Protein AF-A0A2W6MTQ8-F1 (afdb_monomer_lite)

Organism: NCBI:txid1458358

Sequence (149 aa):
MAYKKDADLEFLRELKNEEMNDLVSIITHDKDGSVRWIELLSVNKLYKAHYPNHQKYLDVILEEIQKIGGNSFVNTFRGIGVLYKEILCDVADKYKVNYNKKSDTELIKIKLFMKILETSLDKINQGDIKIISQSKGININSILGGFEK

pLDDT: mean 81.25, std 16.14, range [38.72, 96.81]

Secondary structure (DSSP, 8-state):
------TTTGGGGGS-HHHHHHHHHHHHB-TTSPBPTT-SSTT-HHHHHHTT-GGGGHHHHHHHHHHHHHHTT-S--TT-PPPHHHHHHHHHHHTT----TTS-HHHHHHHHHHHHHHHHHHHHHHHHHHHHHHHS---THHHHTTS--

InterPro domains:
  IPR025217 Domain of unknown function DUF3944 [PF13099] (3-37)

Radius of gyration: 20.98 Å; chains: 1; bounding box: 43×50×53 Å

Foldseek 3Di:
DWFDDAPVPCVVLVDALVRCPVVVQVLQADPVRHGDPPFCQVVDPQNVVQPSRCNSVVRSSNVRQQVVLCPPADPDDVPGGHHPLSSLVRLCVVLVFPDDSPDDSVVSVVSSVVSVVVVVVVVVVVVVVVVVVVVDVDDCVVVVVVPPD

Structure (mmCIF, N/CA/C/O backbone):
data_AF-A0A2W6MTQ8-F1
#
_entry.id   AF-A0A2W6MTQ8-F1
#
loop_
_atom_site.group_PDB
_atom_site.id
_atom_site.type_symbol
_atom_site.label_atom_id
_atom_site.label_alt_id
_atom_site.label_comp_id
_atom_site.label_asym_id
_atom_site.label_entity_id
_atom_site.label_seq_id
_atom_site.pdbx_PDB_ins_code
_atom_site.Cartn_x
_atom_site.Cartn_y
_atom_site.Cartn_z
_atom_site.occupancy
_atom_site.B_iso_or_equiv
_atom_site.auth_seq_id
_atom_site.auth_comp_id
_atom_site.auth_asym_id
_atom_site.auth_atom_id
_atom_site.pdbx_PDB_model_num
ATOM 1 N N . MET A 1 1 ? 8.290 -14.376 -8.575 1.00 61.25 1 MET A N 1
ATOM 2 C CA . MET A 1 1 ? 7.063 -15.137 -8.897 1.00 61.25 1 MET A CA 1
ATOM 3 C C . MET A 1 1 ? 6.129 -14.123 -9.505 1.00 61.25 1 MET A C 1
ATOM 5 O O . MET A 1 1 ? 5.923 -13.125 -8.851 1.00 61.25 1 MET A O 1
ATOM 9 N N . ALA A 1 2 ? 5.610 -14.313 -10.713 1.00 80.38 2 ALA A N 1
ATOM 10 C CA . ALA A 1 2 ? 4.851 -13.245 -11.368 1.00 80.38 2 ALA A CA 1
ATOM 11 C C . ALA A 1 2 ? 3.662 -12.751 -10.517 1.00 80.38 2 ALA A C 1
ATOM 13 O O . ALA A 1 2 ? 3.060 -13.531 -9.776 1.00 80.38 2 ALA A O 1
ATOM 14 N N . TYR A 1 3 ? 3.350 -11.460 -10.647 1.00 86.44 3 TYR A N 1
ATOM 15 C CA . TYR A 1 3 ? 2.164 -10.815 -10.084 1.00 86.44 3 TYR A CA 1
ATOM 16 C C . TYR A 1 3 ? 0.908 -11.696 -10.214 1.00 86.44 3 TYR A C 1
ATOM 18 O O . TYR A 1 3 ? 0.590 -12.200 -11.297 1.00 86.44 3 TYR A O 1
ATOM 26 N N . LYS A 1 4 ? 0.180 -11.879 -9.105 1.00 89.25 4 LYS A N 1
ATOM 27 C CA . LYS A 1 4 ? -1.113 -12.568 -9.103 1.00 89.25 4 LYS A CA 1
ATOM 28 C C . LYS A 1 4 ? -2.187 -11.555 -9.467 1.00 89.25 4 LYS A C 1
ATOM 30 O O . LYS A 1 4 ? -2.476 -10.675 -8.662 1.00 89.25 4 LYS A O 1
ATOM 35 N N . LYS A 1 5 ? -2.794 -11.717 -10.646 1.00 91.00 5 LYS A N 1
ATOM 36 C CA . LYS A 1 5 ? -3.829 -10.807 -11.151 1.00 91.00 5 LYS A CA 1
ATOM 37 C C . LYS A 1 5 ? -4.892 -10.518 -10.088 1.00 91.00 5 LYS A C 1
ATOM 39 O O . LYS A 1 5 ? -5.535 -11.439 -9.583 1.00 91.00 5 LYS A O 1
ATOM 44 N N . ASP A 1 6 ? -5.069 -9.238 -9.805 1.00 93.50 6 ASP A N 1
ATOM 45 C CA . ASP A 1 6 ? -5.933 -8.718 -8.760 1.00 93.50 6 ASP A CA 1
ATOM 46 C C . ASP A 1 6 ? -6.641 -7.464 -9.270 1.00 93.50 6 ASP A C 1
ATOM 48 O O . ASP A 1 6 ? -6.029 -6.410 -9.423 1.00 93.50 6 ASP A O 1
ATOM 52 N N . ALA A 1 7 ? -7.942 -7.589 -9.540 1.00 93.50 7 ALA A N 1
ATOM 53 C CA . ALA A 1 7 ? -8.744 -6.505 -10.097 1.00 93.50 7 ALA A CA 1
ATOM 54 C C . ALA A 1 7 ? -8.723 -5.240 -9.224 1.00 93.50 7 ALA A C 1
ATOM 56 O O . ALA A 1 7 ? -8.795 -4.138 -9.763 1.00 93.50 7 ALA A O 1
ATOM 57 N N . ASP A 1 8 ? -8.567 -5.383 -7.905 1.00 93.75 8 ASP A N 1
ATOM 58 C CA . ASP A 1 8 ? -8.553 -4.245 -6.989 1.00 93.75 8 ASP A CA 1
ATOM 59 C C . ASP A 1 8 ? -7.216 -3.478 -7.005 1.00 93.75 8 ASP A C 1
ATOM 61 O O . ASP A 1 8 ? -7.135 -2.378 -6.455 1.00 93.75 8 ASP A O 1
ATOM 65 N N . LEU A 1 9 ? -6.176 -4.033 -7.640 1.00 92.88 9 LEU A N 1
ATOM 66 C CA . LEU A 1 9 ? -4.848 -3.428 -7.782 1.00 92.88 9 LEU A CA 1
ATOM 67 C C . LEU A 1 9 ? -4.574 -2.915 -9.211 1.00 92.88 9 LEU A C 1
ATOM 69 O O . LEU A 1 9 ? -3.633 -2.152 -9.427 1.00 92.88 9 LEU A O 1
ATOM 73 N N . GLU A 1 10 ? -5.411 -3.283 -10.188 1.00 93.94 10 GLU A N 1
ATOM 74 C CA . GLU A 1 10 ? -5.238 -2.906 -11.601 1.00 93.94 10 GLU A CA 1
ATOM 75 C C . GLU A 1 10 ? -5.335 -1.394 -11.854 1.00 93.94 10 GLU A C 1
ATOM 77 O O . GLU A 1 10 ? -4.776 -0.919 -12.840 1.00 93.94 10 GLU A O 1
ATOM 82 N N . PHE A 1 11 ? -5.954 -0.620 -10.956 1.00 92.12 11 PHE A N 1
ATOM 83 C CA . PHE A 1 11 ? -6.002 0.845 -11.073 1.00 92.12 11 PHE A CA 1
ATOM 84 C C . PHE A 1 11 ? -4.600 1.481 -11.134 1.00 92.12 11 PHE A C 1
ATOM 86 O O . PHE A 1 11 ? -4.428 2.550 -11.712 1.00 92.12 11 PHE A O 1
ATOM 93 N N . LEU A 1 12 ? -3.567 0.811 -10.601 1.00 93.50 12 LEU A N 1
ATOM 94 C CA . LEU A 1 12 ? -2.179 1.274 -10.699 1.00 93.50 12 LEU A CA 1
ATOM 95 C C . LEU A 1 12 ? -1.665 1.323 -12.149 1.00 93.50 12 LEU A C 1
ATOM 97 O O . LEU A 1 12 ? -0.706 2.036 -12.427 1.00 93.50 12 LEU A O 1
ATOM 101 N N . ARG A 1 13 ? -2.302 0.610 -13.090 1.00 94.00 13 ARG A N 1
ATOM 102 C CA . ARG A 1 13 ? -1.978 0.698 -14.526 1.00 94.00 13 ARG A CA 1
ATOM 103 C C . ARG A 1 13 ? -2.410 2.010 -15.166 1.00 94.00 13 ARG A C 1
ATOM 105 O O . ARG A 1 13 ? -1.895 2.356 -16.223 1.00 94.00 13 ARG A O 1
ATOM 112 N N . GLU A 1 14 ? -3.336 2.728 -14.543 1.00 93.88 14 GLU A N 1
ATOM 113 C CA . GLU A 1 14 ? -3.852 4.000 -15.049 1.00 93.88 14 GLU A CA 1
ATOM 114 C C . GLU A 1 14 ? -2.992 5.192 -14.602 1.00 93.88 14 GLU A C 1
ATOM 116 O O . GLU A 1 14 ? -3.103 6.278 -15.171 1.00 93.88 14 GLU A O 1
ATOM 121 N N . LEU A 1 15 ? -2.110 4.988 -13.615 1.00 93.12 15 LEU A N 1
ATOM 122 C CA . LEU A 1 15 ? -1.242 6.030 -13.074 1.00 93.12 15 LEU A CA 1
ATOM 123 C C . LEU A 1 15 ? -0.099 6.379 -14.032 1.00 93.12 15 LEU A C 1
ATOM 125 O O . LEU A 1 15 ? 0.529 5.519 -14.653 1.00 93.12 15 LEU A O 1
ATOM 129 N N . LYS A 1 16 ? 0.241 7.661 -14.112 1.00 93.88 16 LYS A N 1
ATOM 130 C CA . LYS A 1 16 ? 1.444 8.133 -14.802 1.00 93.88 16 LYS A CA 1
ATOM 131 C C . LYS A 1 16 ? 2.690 7.777 -13.996 1.00 93.88 16 LYS A C 1
ATOM 133 O O . LYS A 1 16 ? 2.628 7.527 -12.794 1.00 93.88 16 LYS A O 1
ATOM 138 N N . ASN A 1 17 ? 3.850 7.789 -14.654 1.00 92.31 17 ASN A N 1
ATOM 139 C CA . ASN A 1 17 ? 5.117 7.501 -13.977 1.00 92.31 17 ASN A CA 1
ATOM 140 C C . ASN A 1 17 ? 5.334 8.444 -12.782 1.00 92.31 17 ASN A C 1
ATOM 142 O O . ASN A 1 17 ? 5.700 7.992 -11.704 1.00 92.31 17 ASN A O 1
ATOM 146 N N . GLU A 1 18 ? 5.024 9.730 -12.940 1.00 92.88 18 GLU A N 1
ATOM 147 C CA . GLU A 1 18 ? 5.218 10.738 -11.899 1.00 92.88 18 GLU A CA 1
ATOM 148 C C . GLU A 1 18 ? 4.355 10.474 -10.657 1.00 92.88 18 GLU A C 1
ATOM 150 O O . GLU A 1 18 ? 4.814 10.677 -9.537 1.00 92.88 18 GLU A O 1
ATOM 155 N N . GLU A 1 19 ? 3.135 9.968 -10.850 1.00 91.50 19 GLU A N 1
ATOM 156 C CA . GLU A 1 19 ? 2.192 9.620 -9.777 1.00 91.50 19 GLU A CA 1
ATOM 157 C C . GLU A 1 19 ? 2.624 8.352 -9.020 1.00 91.50 19 GLU A C 1
ATOM 159 O O . GLU A 1 19 ? 2.247 8.144 -7.868 1.00 91.50 19 GLU A O 1
ATOM 164 N N . MET A 1 20 ? 3.448 7.510 -9.648 1.00 92.81 20 MET A N 1
ATOM 165 C CA . MET A 1 20 ? 3.996 6.290 -9.054 1.00 92.81 20 MET A CA 1
ATOM 166 C C . MET A 1 20 ? 5.328 6.497 -8.327 1.00 92.81 20 MET A C 1
ATOM 168 O O . MET A 1 20 ? 5.723 5.611 -7.566 1.00 92.81 20 MET A O 1
ATOM 172 N N . ASN A 1 21 ? 5.988 7.648 -8.493 1.00 92.25 21 ASN A N 1
ATOM 173 C CA . ASN A 1 21 ? 7.261 7.955 -7.831 1.00 92.25 21 ASN A CA 1
ATOM 174 C C . ASN A 1 21 ? 7.175 7.764 -6.308 1.00 92.25 21 ASN A C 1
ATOM 176 O O . ASN A 1 21 ? 8.007 7.071 -5.720 1.00 92.25 21 ASN A O 1
ATOM 180 N N . ASP A 1 22 ? 6.145 8.335 -5.677 1.00 89.75 22 ASP A N 1
ATOM 181 C CA . ASP A 1 22 ? 5.975 8.283 -4.222 1.00 89.75 22 ASP A CA 1
ATOM 182 C C . ASP A 1 22 ? 5.698 6.857 -3.738 1.00 89.75 22 ASP A C 1
ATOM 184 O O . ASP A 1 22 ? 6.280 6.407 -2.751 1.00 89.75 22 ASP A O 1
ATOM 188 N N . LEU A 1 23 ? 4.866 6.107 -4.467 1.00 89.88 23 LEU A N 1
ATOM 189 C CA . LEU A 1 23 ? 4.585 4.705 -4.160 1.00 89.88 23 LEU A CA 1
ATOM 190 C C . LEU A 1 23 ? 5.859 3.855 -4.238 1.00 89.88 23 LEU A C 1
ATOM 192 O O . LEU A 1 23 ? 6.151 3.087 -3.322 1.00 89.88 23 LEU A O 1
ATOM 196 N N . VAL A 1 24 ? 6.637 4.006 -5.311 1.00 91.25 24 VAL A N 1
ATOM 197 C CA . VAL A 1 24 ? 7.895 3.273 -5.502 1.00 91.25 24 VAL A CA 1
ATOM 198 C C . VAL A 1 24 ? 8.916 3.660 -4.439 1.00 91.25 24 VAL A C 1
ATOM 200 O O . VAL A 1 24 ? 9.595 2.781 -3.909 1.00 91.25 24 VAL A O 1
ATOM 203 N N . SER A 1 25 ? 8.984 4.938 -4.066 1.00 89.31 25 SER A N 1
ATOM 204 C CA . SER A 1 25 ? 9.827 5.419 -2.971 1.00 89.31 25 SER A CA 1
ATOM 205 C C . SER A 1 25 ? 9.450 4.770 -1.635 1.00 89.31 25 SER A C 1
ATOM 207 O O . SER A 1 25 ? 10.317 4.213 -0.970 1.00 89.31 25 SER A O 1
ATOM 209 N N . ILE A 1 26 ? 8.158 4.722 -1.283 1.00 86.31 26 ILE A N 1
ATOM 210 C CA . ILE A 1 26 ? 7.658 4.075 -0.053 1.00 86.31 26 ILE A CA 1
ATOM 211 C C . ILE A 1 26 ? 7.993 2.574 -0.011 1.00 86.31 26 ILE A C 1
ATOM 213 O O . ILE A 1 26 ? 8.291 2.027 1.056 1.00 86.31 26 ILE A O 1
ATOM 217 N N . ILE A 1 27 ? 7.935 1.900 -1.162 1.00 86.31 27 ILE A N 1
ATOM 218 C CA . ILE A 1 27 ? 8.288 0.480 -1.285 1.00 86.31 27 ILE A CA 1
ATOM 219 C C . ILE A 1 27 ? 9.793 0.280 -1.069 1.00 86.31 27 ILE A C 1
ATOM 221 O O . ILE A 1 27 ? 10.187 -0.616 -0.325 1.00 86.31 27 ILE A O 1
ATOM 225 N N . THR A 1 28 ? 10.619 1.117 -1.700 1.00 87.00 28 THR A N 1
ATOM 226 C CA . THR A 1 28 ? 12.075 0.922 -1.793 1.00 87.00 28 THR A CA 1
ATOM 227 C C . THR A 1 28 ? 12.871 1.540 -0.649 1.00 87.00 28 THR A C 1
ATOM 229 O O . THR A 1 28 ? 13.971 1.072 -0.370 1.00 87.00 28 THR A O 1
ATOM 232 N N . HIS A 1 29 ? 12.338 2.549 0.042 1.00 86.94 29 HIS A N 1
ATOM 233 C CA . HIS A 1 29 ? 13.063 3.303 1.062 1.00 86.94 29 HIS A CA 1
ATOM 234 C C . HIS A 1 29 ? 12.321 3.338 2.408 1.00 86.94 29 HIS A C 1
ATOM 236 O O . HIS A 1 29 ? 11.091 3.265 2.497 1.00 86.94 29 HIS A O 1
ATOM 242 N N . ASP A 1 30 ? 13.089 3.438 3.488 1.00 81.38 30 ASP A N 1
ATOM 243 C CA . ASP A 1 30 ? 12.603 3.763 4.822 1.00 81.38 30 ASP A CA 1
ATOM 244 C C . ASP A 1 30 ? 12.511 5.285 5.024 1.00 81.38 30 ASP A C 1
ATOM 246 O O . ASP A 1 30 ? 12.908 6.089 4.181 1.00 81.38 30 ASP A O 1
ATOM 250 N N . LYS A 1 31 ? 11.932 5.705 6.156 1.00 78.94 31 LYS A N 1
ATOM 251 C CA . LYS A 1 31 ? 11.654 7.126 6.451 1.00 78.94 31 LYS A CA 1
ATOM 252 C C . LYS A 1 31 ? 12.903 8.010 6.493 1.00 78.94 31 LYS A C 1
ATOM 254 O O . LYS A 1 31 ? 12.781 9.224 6.382 1.00 78.94 31 LYS A O 1
ATOM 259 N N . ASP A 1 32 ? 14.068 7.413 6.713 1.00 81.50 32 ASP A N 1
ATOM 260 C CA . ASP A 1 32 ? 15.372 8.077 6.734 1.00 81.50 32 ASP A CA 1
ATOM 261 C C . ASP A 1 32 ? 16.047 8.121 5.350 1.00 81.50 32 ASP A C 1
ATOM 263 O O . ASP A 1 32 ? 17.162 8.621 5.226 1.00 81.50 32 ASP A O 1
ATOM 267 N N . GLY A 1 33 ? 15.376 7.618 4.307 1.00 76.06 33 GLY A N 1
ATOM 268 C CA . GLY A 1 33 ? 15.899 7.546 2.946 1.00 76.06 33 GLY A CA 1
ATOM 269 C C . GLY A 1 33 ? 16.856 6.377 2.706 1.00 76.06 33 GLY A C 1
ATOM 270 O O . GLY A 1 33 ? 17.405 6.271 1.611 1.00 76.06 33 GLY A O 1
ATOM 271 N N . SER A 1 34 ? 17.071 5.496 3.688 1.00 79.12 34 SER A N 1
ATOM 272 C CA . SER A 1 34 ? 17.826 4.259 3.477 1.00 79.12 34 SER A CA 1
ATOM 273 C C . SER A 1 34 ? 17.002 3.245 2.681 1.00 79.12 34 SER A C 1
ATOM 275 O O . SER A 1 34 ? 15.775 3.249 2.741 1.00 79.12 34 SER A O 1
ATOM 277 N N . VAL A 1 35 ? 17.660 2.378 1.906 1.00 76.50 35 VAL A N 1
ATOM 278 C CA . VAL A 1 35 ? 16.964 1.317 1.162 1.00 76.50 35 VAL A CA 1
ATOM 279 C C . VAL A 1 35 ? 16.380 0.313 2.155 1.00 76.50 35 VAL A C 1
ATOM 281 O O . VAL A 1 35 ? 17.084 -0.187 3.037 1.00 76.50 35 VAL A O 1
ATOM 284 N N . ARG A 1 36 ? 15.095 -0.006 1.998 1.00 77.50 36 ARG A N 1
ATOM 285 C CA . ARG A 1 36 ? 14.395 -0.989 2.825 1.00 77.50 36 ARG A CA 1
ATOM 286 C C . ARG A 1 36 ? 15.064 -2.353 2.633 1.00 77.50 36 ARG A C 1
ATOM 288 O O . ARG A 1 36 ? 15.166 -2.862 1.530 1.00 77.50 36 ARG A O 1
ATOM 295 N N . TRP A 1 37 ? 15.489 -3.003 3.711 1.00 60.22 37 TRP A N 1
ATOM 296 C CA . TRP A 1 37 ? 16.277 -4.246 3.608 1.00 60.22 37 TRP A CA 1
ATOM 297 C C . TRP A 1 37 ? 15.508 -5.465 3.068 1.00 60.22 37 TRP A C 1
ATOM 299 O O . TRP A 1 37 ? 16.120 -6.451 2.665 1.00 60.22 37 TRP A O 1
ATOM 309 N N . ILE A 1 38 ? 14.174 -5.431 3.117 1.00 66.56 38 ILE A N 1
ATOM 310 C CA . ILE A 1 38 ? 13.305 -6.595 2.863 1.00 66.56 38 ILE A CA 1
ATOM 311 C C . ILE A 1 38 ? 12.683 -6.543 1.455 1.00 66.56 38 ILE A C 1
ATOM 313 O O . ILE A 1 38 ? 12.045 -7.507 1.037 1.00 66.56 38 ILE A O 1
ATOM 317 N N . GLU A 1 39 ? 12.852 -5.443 0.719 1.00 72.56 39 GLU A N 1
ATOM 318 C CA . GLU A 1 39 ? 12.265 -5.298 -0.616 1.00 72.56 39 GLU A CA 1
ATOM 319 C C . GLU A 1 39 ? 13.179 -5.857 -1.717 1.00 72.56 39 GLU A C 1
ATOM 321 O O . GLU A 1 39 ? 14.407 -5.816 -1.626 1.00 72.56 39 GLU A O 1
ATOM 326 N N . LEU A 1 40 ? 12.569 -6.429 -2.756 1.00 80.38 40 LEU A N 1
ATOM 327 C CA . LEU A 1 40 ? 13.263 -7.049 -3.891 1.00 80.38 40 LEU A CA 1
ATOM 328 C C . LEU A 1 40 ? 13.171 -6.222 -5.183 1.00 80.38 40 LEU A C 1
ATOM 330 O O . LEU A 1 40 ? 13.712 -6.631 -6.218 1.00 80.38 40 LEU A O 1
ATOM 334 N N . LEU A 1 41 ? 12.493 -5.075 -5.150 1.00 85.06 41 LEU A N 1
ATOM 335 C CA . LEU A 1 41 ? 12.286 -4.197 -6.294 1.00 85.06 41 LEU A CA 1
ATOM 336 C C . LEU A 1 41 ? 13.592 -3.495 -6.700 1.00 85.06 41 LEU A C 1
ATOM 338 O O . LEU A 1 41 ? 13.936 -3.533 -7.882 1.00 85.06 41 LEU A O 1
ATOM 342 N N . SER A 1 42 ? 14.383 -2.952 -5.766 1.00 84.00 42 SER A N 1
ATOM 343 C CA . SER A 1 42 ? 15.635 -2.238 -6.090 1.00 84.00 42 SER A CA 1
ATOM 344 C C . SER A 1 42 ? 16.713 -3.129 -6.709 1.00 84.00 42 SER A C 1
ATOM 346 O O . SER A 1 42 ? 17.545 -2.669 -7.499 1.00 84.00 42 SER A O 1
ATOM 348 N N . VAL A 1 43 ? 16.698 -4.429 -6.401 1.00 84.38 43 VAL A N 1
ATOM 349 C CA . VAL A 1 43 ? 17.623 -5.418 -6.973 1.00 84.38 43 VAL A CA 1
ATOM 350 C C . VAL A 1 43 ? 17.117 -6.020 -8.287 1.00 84.38 43 VAL A C 1
ATOM 352 O O . VAL A 1 43 ? 17.890 -6.685 -8.985 1.00 84.38 43 VAL A O 1
ATOM 355 N N . ASN A 1 44 ? 15.864 -5.757 -8.669 1.00 90.12 44 ASN A N 1
ATOM 356 C CA . ASN A 1 44 ? 15.249 -6.300 -9.872 1.00 90.12 44 ASN A CA 1
ATOM 357 C C . ASN A 1 44 ? 15.882 -5.728 -11.157 1.00 90.12 44 ASN A C 1
ATOM 359 O O . ASN A 1 44 ? 16.144 -4.532 -11.283 1.00 90.12 44 ASN A O 1
ATOM 363 N N . LYS A 1 45 ? 16.106 -6.594 -12.153 1.00 93.31 45 LYS A N 1
ATOM 364 C CA . LYS A 1 45 ? 16.729 -6.208 -13.429 1.00 93.31 45 LYS A CA 1
ATOM 365 C C . LYS A 1 45 ? 15.876 -5.224 -14.237 1.00 93.31 45 LYS A C 1
ATOM 367 O O . LYS A 1 45 ? 16.436 -4.308 -14.829 1.00 93.31 45 LYS A O 1
ATOM 372 N N . LEU A 1 46 ? 14.552 -5.397 -14.254 1.00 93.81 46 LEU A N 1
ATOM 373 C CA . LEU A 1 46 ? 13.634 -4.523 -14.992 1.00 93.81 46 LEU A CA 1
ATOM 374 C C . LEU A 1 46 ? 13.535 -3.145 -14.339 1.00 93.81 46 LEU A C 1
ATOM 376 O O . LEU A 1 46 ? 13.583 -2.145 -15.049 1.00 93.81 46 LEU A O 1
ATOM 380 N N . TYR A 1 47 ? 13.493 -3.093 -13.004 1.00 93.00 47 TYR A N 1
ATOM 381 C CA . TYR A 1 47 ? 13.576 -1.838 -12.252 1.00 93.00 47 TYR A CA 1
ATOM 382 C C . TYR A 1 47 ? 14.839 -1.058 -12.640 1.00 93.00 47 TYR A C 1
ATOM 384 O O . TYR A 1 47 ? 14.753 0.066 -13.129 1.00 93.00 47 TYR A O 1
ATOM 392 N N . LYS A 1 48 ? 16.015 -1.694 -12.534 1.00 92.62 48 LYS A N 1
ATOM 393 C CA . LYS A 1 48 ? 17.306 -1.066 -12.868 1.00 92.62 48 LYS A CA 1
ATOM 394 C C . LYS A 1 48 ? 17.402 -0.607 -14.324 1.00 92.62 48 LYS A C 1
ATOM 396 O O . LYS A 1 48 ? 18.022 0.412 -14.597 1.00 92.62 48 LYS A O 1
ATOM 401 N N . ALA A 1 49 ? 16.818 -1.360 -15.254 1.00 96.19 49 ALA A N 1
ATOM 402 C CA . ALA A 1 49 ? 16.890 -1.059 -16.682 1.00 96.19 49 ALA A CA 1
ATOM 403 C C . ALA A 1 49 ? 15.935 0.059 -17.126 1.00 96.19 49 ALA A C 1
ATOM 405 O O . ALA A 1 49 ? 16.123 0.634 -18.201 1.00 96.19 49 ALA A O 1
ATOM 406 N N . HIS A 1 50 ? 14.876 0.324 -16.360 1.00 95.38 50 HIS A N 1
ATOM 407 C CA . HIS A 1 50 ? 13.780 1.169 -16.822 1.00 95.38 50 HIS A CA 1
ATOM 408 C C . HIS A 1 50 ? 13.409 2.309 -15.885 1.00 95.38 50 HIS A C 1
ATOM 410 O O . HIS A 1 50 ? 12.663 3.173 -16.327 1.00 95.38 50 HIS A O 1
ATOM 416 N N . TYR A 1 51 ? 13.922 2.373 -14.655 1.00 90.75 51 TYR A N 1
ATOM 417 C CA . TYR A 1 51 ? 13.720 3.527 -13.778 1.00 90.75 51 TYR A CA 1
ATOM 418 C C . TYR A 1 51 ? 14.169 4.837 -14.465 1.00 90.75 51 TYR A C 1
ATOM 420 O O . TYR A 1 51 ? 15.258 4.862 -15.044 1.00 90.75 51 TYR A O 1
ATOM 428 N N . PRO A 1 52 ? 13.373 5.927 -14.426 1.00 92.88 52 PRO A N 1
ATOM 429 C CA . PRO A 1 52 ? 12.104 6.113 -13.701 1.00 92.88 52 PRO A CA 1
ATOM 430 C C . PRO A 1 52 ? 10.829 5.795 -14.517 1.00 92.88 52 PRO A C 1
ATOM 432 O O . PRO A 1 52 ? 9.727 6.149 -14.124 1.00 92.88 52 PRO A O 1
ATOM 435 N N . ASN A 1 53 ? 10.924 5.129 -15.669 1.00 95.38 53 ASN A N 1
ATOM 436 C CA . ASN A 1 53 ? 9.761 4.683 -16.448 1.00 95.38 53 ASN A CA 1
ATOM 437 C C . ASN A 1 53 ? 9.129 3.415 -15.841 1.00 95.38 53 ASN A C 1
ATOM 439 O O . ASN A 1 53 ? 9.263 2.302 -16.361 1.00 95.38 53 ASN A O 1
ATOM 443 N N . HIS A 1 54 ? 8.460 3.609 -14.710 1.00 94.75 54 HIS A N 1
ATOM 444 C CA . HIS A 1 54 ? 7.735 2.620 -13.923 1.00 94.75 54 HIS A CA 1
ATOM 445 C C . HIS A 1 54 ? 6.742 1.759 -14.713 1.00 94.75 54 HIS A C 1
ATOM 447 O O . HIS A 1 54 ? 6.603 0.572 -14.419 1.00 94.75 54 HIS A O 1
ATOM 453 N N . GLN A 1 55 ? 6.114 2.297 -15.763 1.00 93.94 55 GLN A N 1
ATOM 454 C CA . GLN A 1 55 ? 5.182 1.534 -16.604 1.00 93.94 55 GLN A CA 1
ATOM 455 C C . GLN A 1 55 ? 5.828 0.303 -17.261 1.00 93.94 55 GLN A C 1
ATOM 457 O O . GLN A 1 55 ? 5.173 -0.718 -17.461 1.00 93.94 55 GLN A O 1
ATOM 462 N N . LYS A 1 56 ? 7.140 0.339 -17.531 1.00 95.12 56 LYS A N 1
ATOM 463 C CA . LYS A 1 56 ? 7.868 -0.797 -18.127 1.00 95.12 56 LYS A CA 1
ATOM 464 C C . LYS A 1 56 ? 8.111 -1.967 -17.171 1.00 95.12 56 LYS A C 1
ATOM 466 O O . LYS A 1 56 ? 8.545 -3.026 -17.614 1.00 95.12 56 LYS A O 1
ATOM 471 N N . TYR A 1 57 ? 7.885 -1.783 -15.875 1.00 94.31 57 TYR A N 1
ATOM 472 C CA . TYR A 1 57 ? 8.096 -2.814 -14.857 1.00 94.31 57 TYR A CA 1
ATOM 473 C C . TYR A 1 57 ? 6.982 -2.825 -13.811 1.00 94.31 57 TYR A C 1
ATOM 475 O O . TYR A 1 57 ? 7.178 -3.300 -12.694 1.00 94.31 57 TYR A O 1
ATOM 483 N N . LEU A 1 58 ? 5.797 -2.339 -14.180 1.00 94.44 58 LEU A N 1
ATOM 484 C CA . LEU A 1 58 ? 4.660 -2.231 -13.278 1.00 94.44 58 LEU A CA 1
ATOM 485 C C . LEU A 1 58 ? 4.294 -3.576 -12.644 1.00 94.44 58 LEU A C 1
ATOM 487 O O . LEU A 1 58 ? 4.073 -3.635 -11.443 1.00 94.44 58 LEU A O 1
ATOM 491 N N . ASP A 1 59 ? 4.347 -4.674 -13.396 1.00 93.25 59 ASP A N 1
ATOM 492 C CA . ASP A 1 59 ? 4.083 -6.010 -12.845 1.00 93.25 59 ASP A CA 1
ATOM 493 C C . ASP A 1 59 ? 5.056 -6.393 -11.715 1.00 93.25 59 ASP A C 1
ATOM 495 O O . ASP A 1 59 ? 4.679 -7.120 -10.799 1.00 93.25 59 ASP A O 1
ATOM 499 N N . VAL A 1 60 ? 6.287 -5.867 -11.731 1.00 92.75 60 VAL A N 1
ATOM 500 C CA . VAL A 1 60 ? 7.259 -6.048 -10.642 1.00 92.75 60 VAL A CA 1
ATOM 501 C C . VAL A 1 60 ? 6.854 -5.235 -9.411 1.00 92.75 60 VAL A C 1
ATOM 503 O O . VAL A 1 60 ? 6.986 -5.720 -8.291 1.00 92.75 60 VAL A O 1
ATOM 506 N N . ILE A 1 61 ? 6.329 -4.020 -9.602 1.00 92.56 61 ILE A N 1
ATOM 507 C CA . ILE A 1 61 ? 5.793 -3.190 -8.510 1.00 92.56 61 ILE A CA 1
ATOM 508 C C . ILE A 1 61 ? 4.582 -3.885 -7.872 1.00 92.56 61 ILE A C 1
ATOM 510 O O . ILE A 1 61 ? 4.517 -4.005 -6.651 1.00 92.56 61 ILE A O 1
ATOM 514 N N . LEU A 1 62 ? 3.648 -4.386 -8.688 1.00 92.81 62 LEU A N 1
ATOM 515 C CA . LEU A 1 62 ? 2.455 -5.097 -8.218 1.00 92.81 62 LEU A CA 1
ATOM 516 C C . LEU A 1 62 ? 2.823 -6.371 -7.443 1.00 92.81 62 LEU A C 1
ATOM 518 O O . LEU A 1 62 ? 2.280 -6.616 -6.366 1.00 92.81 62 LEU A O 1
ATOM 522 N N . GLU A 1 63 ? 3.781 -7.154 -7.952 1.00 89.81 63 GLU A N 1
ATOM 523 C CA . GLU A 1 63 ? 4.337 -8.318 -7.250 1.00 89.81 63 GLU A CA 1
ATOM 524 C C . GLU A 1 63 ? 4.898 -7.923 -5.874 1.00 89.81 63 GLU A C 1
ATOM 526 O O . GLU A 1 63 ? 4.651 -8.612 -4.881 1.00 89.81 63 GLU A O 1
ATOM 531 N N . GLU A 1 64 ? 5.640 -6.819 -5.797 1.00 88.62 64 GLU A N 1
ATOM 532 C CA . GLU A 1 64 ? 6.265 -6.381 -4.551 1.00 88.62 64 GLU A CA 1
ATOM 533 C C . GLU A 1 64 ? 5.238 -5.908 -3.513 1.00 88.62 64 GLU A C 1
ATOM 535 O O . GLU A 1 64 ? 5.340 -6.276 -2.341 1.00 88.62 64 GLU A O 1
ATOM 540 N N . ILE A 1 65 ? 4.188 -5.193 -3.936 1.00 89.38 65 ILE A N 1
ATOM 541 C CA . ILE A 1 65 ? 3.063 -4.808 -3.065 1.00 89.38 65 ILE A CA 1
ATOM 542 C C . ILE A 1 65 ? 2.419 -6.050 -2.436 1.00 89.38 65 ILE A C 1
ATOM 544 O O . ILE A 1 65 ? 2.228 -6.098 -1.218 1.00 89.38 65 ILE A O 1
ATOM 548 N N . GLN A 1 66 ? 2.144 -7.083 -3.242 1.00 88.25 66 GLN A N 1
ATOM 549 C CA . GLN A 1 66 ? 1.542 -8.330 -2.760 1.00 88.25 66 GLN A CA 1
ATOM 550 C C . GLN A 1 66 ? 2.443 -9.076 -1.762 1.00 88.25 66 GLN A C 1
ATOM 552 O O . GLN A 1 66 ? 1.938 -9.724 -0.845 1.00 88.25 66 GLN A O 1
ATOM 557 N N . LYS A 1 67 ? 3.772 -8.983 -1.894 1.00 84.25 67 LYS A N 1
ATOM 558 C CA . LYS A 1 67 ? 4.723 -9.601 -0.952 1.00 84.25 67 LYS A CA 1
ATOM 559 C C . LYS A 1 67 ? 4.872 -8.817 0.348 1.00 84.25 67 LYS A C 1
ATOM 561 O O . LYS A 1 67 ? 4.827 -9.408 1.425 1.00 84.25 67 LYS A O 1
ATOM 566 N N . ILE A 1 68 ? 5.064 -7.499 0.263 1.00 78.75 68 ILE A N 1
ATOM 567 C CA . ILE A 1 68 ? 5.268 -6.639 1.440 1.00 78.75 68 ILE A CA 1
ATOM 568 C C . ILE A 1 68 ? 4.020 -6.635 2.323 1.00 78.75 68 ILE A C 1
ATOM 570 O O . ILE A 1 68 ? 4.136 -6.707 3.552 1.00 78.75 68 ILE A O 1
ATOM 574 N N . GLY A 1 69 ? 2.837 -6.603 1.701 1.00 72.12 69 GLY A N 1
ATOM 575 C CA . GLY A 1 69 ? 1.562 -6.704 2.402 1.00 72.12 69 GLY A CA 1
ATOM 576 C C . GLY A 1 69 ? 1.446 -7.990 3.222 1.00 72.12 69 GLY A C 1
ATOM 577 O O . GLY A 1 69 ? 1.100 -7.929 4.398 1.00 72.12 69 GLY A O 1
ATOM 578 N N . GLY A 1 70 ? 1.850 -9.129 2.651 1.00 60.75 70 GLY A N 1
ATOM 579 C CA . GLY A 1 70 ? 1.843 -10.420 3.348 1.00 60.75 70 GLY A CA 1
ATOM 580 C C . GLY A 1 70 ? 2.889 -10.531 4.464 1.00 60.75 70 GLY A C 1
ATOM 581 O O . GLY A 1 70 ? 2.640 -11.167 5.484 1.00 60.75 70 GLY A O 1
ATOM 582 N N . ASN A 1 71 ? 4.046 -9.877 4.317 1.00 61.53 71 ASN A N 1
ATOM 583 C CA . ASN A 1 71 ? 5.142 -9.949 5.292 1.00 61.53 71 ASN A CA 1
ATOM 584 C C . ASN A 1 71 ? 4.900 -9.139 6.580 1.00 61.53 71 ASN A C 1
ATOM 586 O O . ASN A 1 71 ? 5.549 -9.407 7.591 1.00 61.53 71 ASN A O 1
ATOM 590 N N . SER A 1 72 ? 4.025 -8.128 6.553 1.00 53.66 72 SER A N 1
ATOM 591 C CA . SER A 1 72 ? 3.984 -7.102 7.608 1.00 53.66 72 SER A CA 1
ATOM 592 C C . SER A 1 72 ? 3.023 -7.387 8.770 1.00 53.66 72 SER A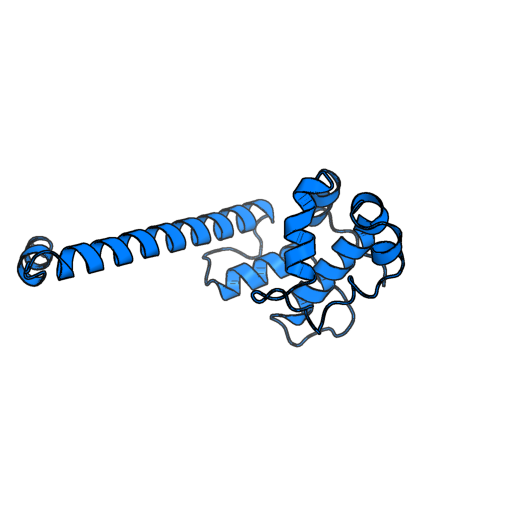 C 1
ATOM 594 O O . SER A 1 72 ? 3.188 -6.770 9.823 1.00 53.66 72 SER A O 1
ATOM 596 N N . PHE A 1 73 ? 2.042 -8.293 8.630 1.00 52.47 73 PHE A N 1
ATOM 597 C CA . PHE A 1 73 ? 1.010 -8.485 9.672 1.00 52.47 73 PHE A CA 1
ATOM 598 C C . PHE A 1 73 ? 0.623 -9.929 9.988 1.00 52.47 73 PHE A C 1
ATOM 600 O O . PHE A 1 73 ? 0.194 -10.18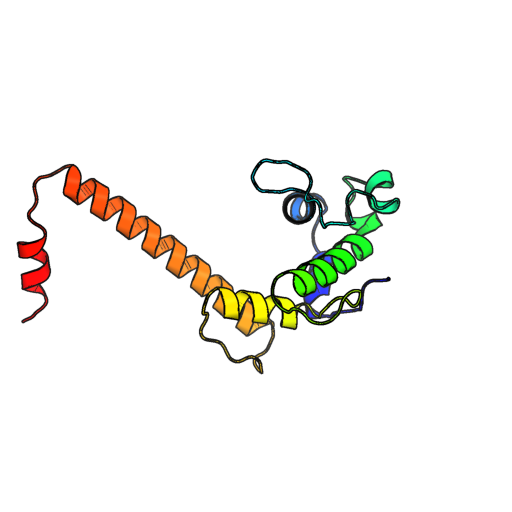7 11.113 1.00 52.47 73 PHE A O 1
ATOM 607 N N . VAL A 1 74 ? 0.822 -10.883 9.077 1.00 43.91 74 VAL A N 1
ATOM 608 C CA . VAL A 1 74 ? 0.440 -12.281 9.311 1.00 43.91 74 VAL A CA 1
ATOM 609 C C . VAL A 1 74 ? 1.651 -13.179 9.103 1.00 43.91 74 VAL A C 1
ATOM 611 O O . VAL A 1 74 ? 2.282 -13.185 8.054 1.00 43.91 74 VAL A O 1
ATOM 614 N N . ASN A 1 75 ? 1.984 -13.977 10.116 1.00 45.09 75 ASN A N 1
ATOM 615 C CA . ASN A 1 75 ? 3.113 -14.908 10.110 1.00 45.09 75 ASN A CA 1
ATOM 616 C C . ASN A 1 75 ? 2.886 -16.126 9.179 1.00 45.09 75 ASN A C 1
ATOM 618 O O . ASN A 1 75 ? 3.269 -17.247 9.514 1.00 45.09 75 ASN A O 1
ATOM 622 N N . THR A 1 76 ? 2.185 -15.990 8.050 1.00 44.78 76 THR A N 1
ATOM 623 C CA . THR A 1 76 ? 1.701 -17.146 7.283 1.00 44.78 76 THR A CA 1
ATOM 624 C C . THR A 1 76 ? 1.649 -16.849 5.789 1.00 44.78 76 THR A C 1
ATOM 626 O O . THR A 1 76 ? 0.663 -16.339 5.288 1.00 44.78 76 THR A O 1
ATOM 629 N N . PHE A 1 77 ? 2.762 -17.189 5.131 1.00 45.69 77 PHE A N 1
ATOM 630 C CA . PHE A 1 77 ? 2.953 -17.685 3.754 1.00 45.69 77 PHE A CA 1
ATOM 631 C C . PHE A 1 77 ? 4.207 -17.057 3.140 1.00 45.69 77 PHE A C 1
ATOM 633 O O . PHE A 1 77 ? 4.163 -16.210 2.253 1.00 45.69 77 PHE A O 1
ATOM 640 N N . ARG A 1 78 ? 5.372 -17.511 3.623 1.00 51.53 78 ARG A N 1
ATOM 641 C CA . ARG A 1 78 ? 6.664 -17.186 3.009 1.00 51.53 78 ARG A CA 1
ATOM 642 C C . ARG A 1 78 ? 6.612 -17.564 1.520 1.00 51.53 78 ARG A C 1
ATOM 644 O O . ARG A 1 78 ? 6.577 -18.745 1.191 1.00 51.53 78 ARG A O 1
ATOM 651 N N . GLY A 1 79 ? 6.598 -16.554 0.647 1.00 57.50 79 GLY A N 1
ATOM 652 C CA . GLY A 1 79 ? 6.749 -16.690 -0.807 1.00 57.50 79 GLY A CA 1
ATOM 653 C C . GLY A 1 79 ? 5.484 -16.543 -1.663 1.00 57.50 79 GLY A C 1
ATOM 654 O O . GLY A 1 79 ? 5.622 -16.513 -2.886 1.00 57.50 79 GLY A O 1
ATOM 655 N N . ILE A 1 80 ? 4.286 -16.422 -1.077 1.00 65.44 80 ILE A N 1
ATOM 656 C CA . ILE A 1 80 ? 3.029 -16.257 -1.830 1.00 65.44 80 ILE A CA 1
ATOM 657 C C . ILE A 1 80 ? 2.468 -14.867 -1.521 1.00 65.44 80 ILE A C 1
ATOM 659 O O . ILE A 1 80 ? 2.103 -14.590 -0.384 1.00 65.44 80 ILE A O 1
ATOM 663 N N . GLY A 1 81 ? 2.446 -13.984 -2.522 1.00 76.44 81 GLY A N 1
ATOM 664 C CA . GLY A 1 81 ? 1.833 -12.663 -2.385 1.00 76.44 81 GLY A CA 1
ATOM 665 C C . GLY A 1 81 ? 0.331 -12.757 -2.084 1.00 76.44 81 GLY A C 1
ATOM 666 O O . GLY A 1 81 ? -0.341 -13.686 -2.542 1.00 76.44 81 GLY A O 1
ATOM 667 N N . VAL A 1 82 ? -0.184 -11.800 -1.314 1.00 87.44 82 VAL A N 1
ATOM 668 C CA . VAL A 1 82 ? -1.594 -11.719 -0.892 1.00 87.44 82 VAL A CA 1
ATOM 669 C C . VAL A 1 82 ? -2.405 -10.785 -1.791 1.00 87.44 82 VAL A C 1
ATOM 671 O O . VAL A 1 82 ? -1.840 -9.958 -2.507 1.00 87.44 82 VAL A O 1
ATOM 674 N N . LEU A 1 83 ? -3.733 -10.917 -1.773 1.00 91.56 83 LEU A N 1
ATOM 675 C CA . LEU A 1 83 ? -4.614 -10.008 -2.518 1.00 91.56 83 LEU A CA 1
ATOM 676 C C . LEU A 1 83 ? -4.633 -8.617 -1.870 1.00 91.56 83 LEU A C 1
ATOM 678 O O . LEU A 1 83 ? -4.552 -8.487 -0.652 1.00 91.56 83 LEU A O 1
ATOM 682 N N . TYR A 1 84 ? -4.826 -7.569 -2.662 1.00 93.00 84 TYR A N 1
ATOM 683 C CA . TYR A 1 84 ? -4.927 -6.188 -2.203 1.00 93.00 84 TYR A CA 1
ATOM 684 C C . TYR A 1 84 ? -6.012 -6.008 -1.141 1.00 93.00 84 TYR A C 1
ATOM 686 O O . TYR A 1 84 ? -5.791 -5.319 -0.148 1.00 93.00 84 TYR A O 1
ATOM 694 N N . LYS A 1 85 ? -7.157 -6.686 -1.288 1.00 93.44 85 LYS A N 1
ATOM 695 C CA . LYS A 1 85 ? -8.208 -6.679 -0.264 1.00 93.44 85 LYS A CA 1
ATOM 696 C C . LYS A 1 85 ? -7.721 -7.223 1.084 1.00 93.44 85 LYS A C 1
ATOM 698 O O . LYS A 1 85 ? -8.123 -6.695 2.117 1.00 93.44 85 LYS A O 1
ATOM 703 N N . GLU A 1 86 ? -6.868 -8.247 1.086 1.00 90.94 86 GLU A N 1
ATOM 704 C CA . GLU A 1 86 ? -6.282 -8.807 2.313 1.00 90.94 86 GLU A CA 1
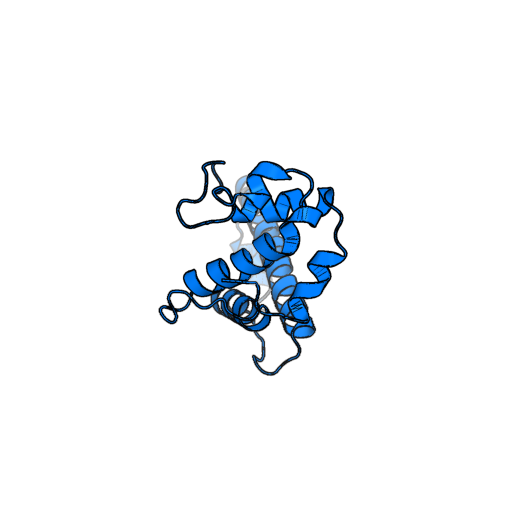ATOM 705 C C . GLU A 1 86 ? -5.341 -7.786 2.959 1.00 90.94 86 GLU A C 1
ATOM 707 O O . GLU A 1 86 ? -5.524 -7.458 4.129 1.00 90.94 86 GLU A O 1
ATOM 712 N N . ILE A 1 87 ? -4.451 -7.170 2.170 1.00 90.06 87 ILE A N 1
ATOM 713 C CA . ILE A 1 87 ? -3.573 -6.078 2.631 1.00 90.06 87 ILE A CA 1
ATOM 714 C C . ILE A 1 87 ? -4.400 -4.947 3.251 1.00 90.06 87 ILE A C 1
ATOM 716 O O . ILE A 1 87 ? -4.087 -4.443 4.328 1.00 90.06 87 ILE A O 1
ATOM 720 N N . LEU A 1 88 ? -5.475 -4.544 2.576 1.00 92.12 88 LEU A N 1
ATOM 721 C CA . LEU A 1 88 ? -6.346 -3.467 3.021 1.00 92.12 88 LEU A CA 1
ATOM 722 C C . LEU A 1 88 ? -7.055 -3.808 4.340 1.00 92.12 88 LEU A C 1
ATOM 724 O O . LEU A 1 88 ? -7.140 -2.952 5.220 1.00 92.12 88 LEU A O 1
ATOM 728 N N . CYS A 1 89 ? -7.533 -5.047 4.492 1.00 92.44 89 CYS A N 1
ATOM 729 C CA . CYS A 1 89 ? -8.116 -5.535 5.742 1.00 92.44 89 CYS A CA 1
ATOM 730 C C . CYS A 1 89 ? -7.082 -5.539 6.875 1.00 92.44 89 CYS A C 1
ATOM 732 O O . CYS A 1 89 ? -7.379 -5.065 7.967 1.00 92.44 89 CYS A O 1
ATOM 734 N N . ASP A 1 90 ? -5.860 -5.999 6.613 1.00 89.12 90 ASP A N 1
ATOM 735 C CA . ASP A 1 90 ? -4.789 -6.037 7.613 1.00 89.12 90 ASP A CA 1
ATOM 736 C C . ASP A 1 90 ? -4.407 -4.628 8.086 1.00 89.12 90 ASP A C 1
ATOM 738 O O . ASP A 1 90 ? -4.255 -4.373 9.285 1.00 89.12 90 ASP A O 1
ATOM 742 N N . VAL A 1 91 ? -4.315 -3.672 7.157 1.00 90.31 91 VAL A N 1
ATOM 743 C CA . VAL A 1 91 ? -4.092 -2.261 7.492 1.00 90.31 91 VAL A CA 1
ATOM 744 C C . VAL A 1 91 ? -5.275 -1.709 8.294 1.00 90.31 91 VAL A C 1
ATOM 746 O O . VAL A 1 91 ? -5.070 -1.055 9.318 1.00 90.31 91 VAL A O 1
ATOM 749 N N . ALA A 1 92 ? -6.513 -1.996 7.889 1.00 92.62 92 ALA A N 1
ATOM 750 C CA . ALA A 1 92 ? -7.706 -1.568 8.614 1.00 92.62 92 ALA A CA 1
ATOM 751 C C . ALA A 1 92 ? -7.763 -2.145 10.044 1.00 92.62 92 ALA A C 1
ATOM 753 O O . ALA A 1 92 ? -8.060 -1.402 10.985 1.00 92.62 92 ALA A O 1
ATOM 754 N N . ASP A 1 93 ? -7.397 -3.417 10.231 1.00 91.62 93 ASP A N 1
ATOM 755 C CA . ASP A 1 93 ? -7.283 -4.075 11.538 1.00 91.62 93 ASP A CA 1
ATOM 756 C C . ASP A 1 93 ? -6.197 -3.399 12.396 1.00 91.62 93 ASP A C 1
ATOM 758 O O . ASP A 1 93 ? -6.449 -3.043 13.552 1.00 91.62 93 ASP A O 1
ATOM 762 N N . LYS A 1 94 ? -5.015 -3.122 11.822 1.00 89.06 94 LYS A N 1
ATOM 763 C CA . LYS A 1 94 ? -3.911 -2.430 12.515 1.00 89.06 94 LYS A CA 1
ATOM 764 C C . LYS A 1 94 ? -4.334 -1.068 13.063 1.00 89.06 94 LYS A C 1
ATOM 766 O O . LYS A 1 94 ? -3.989 -0.715 14.192 1.00 89.06 94 LYS A O 1
ATOM 771 N N . TYR A 1 95 ? -5.069 -0.297 12.264 1.00 89.81 95 TYR A N 1
ATOM 772 C CA . TYR A 1 95 ? -5.544 1.037 12.638 1.00 89.81 95 TYR A CA 1
ATOM 773 C C . TYR A 1 95 ? -6.902 1.024 13.355 1.00 89.81 95 TYR A C 1
ATOM 775 O O . TYR A 1 95 ? -7.457 2.092 13.627 1.00 89.81 95 TYR A O 1
ATOM 783 N N . LYS A 1 96 ? -7.414 -0.164 13.716 1.00 92.00 96 LYS A N 1
ATOM 784 C CA . LYS A 1 96 ? -8.678 -0.363 14.443 1.00 92.00 96 LYS A CA 1
ATOM 785 C C . LYS A 1 96 ? -9.859 0.349 13.773 1.00 92.00 96 LYS A C 1
ATOM 787 O O . LYS A 1 96 ? -10.687 0.973 14.438 1.00 92.00 96 LYS A O 1
ATOM 792 N N . VAL A 1 97 ? -9.911 0.298 12.444 1.00 95.62 97 VAL A N 1
ATOM 793 C CA . VAL A 1 97 ? -11.028 0.823 11.651 1.00 95.62 97 VAL A CA 1
ATOM 794 C C . VAL A 1 97 ? -12.264 -0.041 11.910 1.00 95.62 97 VAL A C 1
ATOM 796 O O . VAL A 1 97 ? -12.171 -1.264 11.970 1.00 95.62 97 VAL A O 1
ATOM 799 N N . ASN A 1 98 ? -13.445 0.569 12.019 1.00 93.88 98 ASN A N 1
ATOM 800 C CA . ASN A 1 98 ? -14.699 -0.180 12.093 1.00 9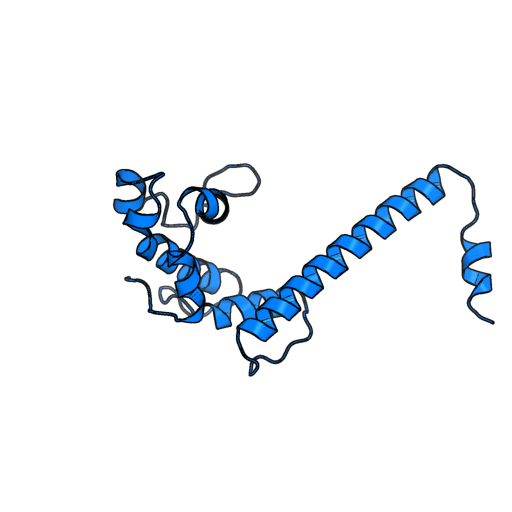3.88 98 ASN A CA 1
ATOM 801 C C . ASN A 1 98 ? -15.204 -0.547 10.684 1.00 93.88 98 ASN A C 1
ATOM 803 O O . ASN A 1 98 ? -15.885 0.239 10.013 1.00 93.88 98 ASN A O 1
ATOM 807 N N . TYR A 1 99 ? -14.890 -1.756 10.223 1.00 96.12 99 TYR A N 1
ATOM 808 C CA . TYR A 1 99 ? -15.300 -2.259 8.912 1.00 96.12 99 TYR A CA 1
ATOM 809 C C . TYR A 1 99 ? -15.758 -3.721 8.963 1.00 96.12 99 TYR A C 1
ATOM 811 O O . TYR A 1 99 ? -15.573 -4.424 9.951 1.00 96.12 99 TYR A O 1
ATOM 819 N N . ASN A 1 100 ? -16.389 -4.169 7.879 1.00 94.62 100 ASN A N 1
ATOM 820 C CA . ASN A 1 100 ? -16.774 -5.561 7.691 1.00 94.62 100 ASN A CA 1
ATOM 821 C C . ASN A 1 100 ? -15.892 -6.158 6.588 1.00 94.62 100 ASN A C 1
ATOM 823 O O . ASN A 1 100 ? -15.910 -5.666 5.463 1.00 94.62 100 ASN A O 1
ATOM 827 N N . LYS A 1 101 ? -15.158 -7.237 6.887 1.00 93.31 101 LYS A N 1
ATOM 828 C CA . LYS A 1 101 ? -14.279 -7.935 5.925 1.00 93.31 101 LYS A CA 1
ATOM 829 C C . LYS A 1 101 ? -15.017 -8.429 4.669 1.00 93.31 101 LYS A C 1
ATOM 831 O O . LYS A 1 101 ? -14.408 -8.596 3.617 1.00 93.31 101 LYS A O 1
ATOM 836 N N . LYS A 1 102 ? -16.336 -8.649 4.763 1.00 94.62 102 LYS A N 1
ATOM 837 C CA . LYS A 1 102 ? -17.193 -9.058 3.638 1.00 94.62 102 LYS A CA 1
ATOM 838 C C . LYS A 1 102 ? -17.620 -7.900 2.734 1.00 94.62 102 LYS A C 1
ATOM 840 O O . LYS A 1 102 ? -18.143 -8.166 1.660 1.00 94.62 102 LYS A O 1
ATOM 845 N N . SER A 1 103 ? -17.426 -6.649 3.152 1.00 95.19 103 SER A N 1
ATOM 846 C CA . SER A 1 103 ? -17.734 -5.479 2.326 1.00 95.19 103 SER A CA 1
ATOM 847 C C . SER A 1 103 ? -16.867 -5.426 1.071 1.00 95.19 103 SER A C 1
ATOM 849 O O . SER A 1 103 ? -15.788 -6.023 1.021 1.00 95.19 103 SER A O 1
ATOM 851 N N . ASP A 1 104 ? -17.333 -4.685 0.071 1.00 95.56 104 ASP A N 1
ATOM 852 C CA . ASP A 1 104 ? -16.566 -4.412 -1.14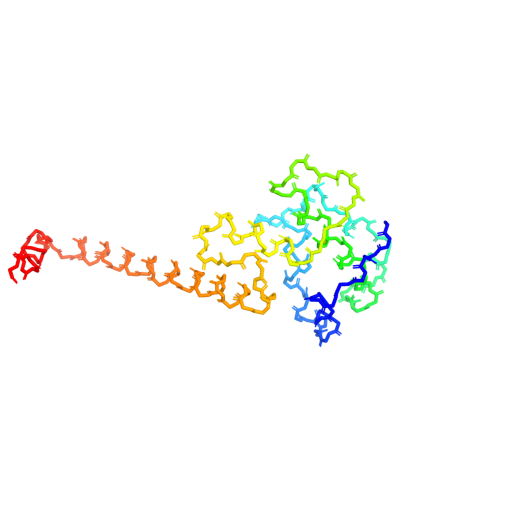0 1.00 95.56 104 ASP A CA 1
ATOM 853 C C . ASP A 1 104 ? -15.276 -3.658 -0.817 1.00 95.56 104 ASP A C 1
ATOM 855 O O . ASP A 1 104 ? -15.223 -2.857 0.123 1.00 95.56 104 ASP A O 1
ATOM 859 N N . THR A 1 105 ? -14.234 -3.904 -1.611 1.00 96.00 105 THR A N 1
ATOM 860 C CA . THR A 1 105 ? -12.902 -3.321 -1.403 1.00 96.00 105 THR A CA 1
ATOM 861 C C . THR A 1 105 ? -12.951 -1.792 -1.378 1.00 96.00 105 THR A C 1
ATOM 863 O O . THR A 1 105 ? -12.298 -1.168 -0.543 1.00 96.00 105 THR A O 1
ATOM 866 N N . GLU A 1 106 ? -13.799 -1.179 -2.208 1.00 95.38 106 GLU A N 1
ATOM 867 C CA . GLU A 1 106 ? -14.019 0.273 -2.227 1.00 95.38 106 GLU A CA 1
ATOM 868 C C . GLU A 1 106 ? -14.555 0.813 -0.896 1.00 95.38 106 GLU A C 1
ATOM 870 O O . GLU A 1 106 ? -14.045 1.797 -0.362 1.00 95.38 106 GLU A O 1
ATOM 875 N N . LEU A 1 107 ? -15.526 0.128 -0.289 1.00 96.81 107 LEU A N 1
ATOM 876 C CA . LEU A 1 107 ? -16.078 0.556 0.994 1.00 96.81 107 LEU A CA 1
ATOM 877 C C . LEU A 1 107 ? -15.042 0.442 2.121 1.00 96.81 107 LEU A C 1
ATOM 879 O O . LEU A 1 107 ? -14.999 1.290 3.014 1.00 96.81 107 LEU A O 1
ATOM 883 N N . ILE A 1 108 ? -14.189 -0.585 2.086 1.00 96.69 108 ILE A N 1
ATOM 884 C CA . ILE A 1 108 ? -13.094 -0.729 3.053 1.00 96.69 108 ILE A CA 1
ATOM 885 C C . ILE A 1 108 ? -12.065 0.400 2.859 1.00 96.69 108 ILE A C 1
ATOM 887 O O . ILE A 1 108 ? -11.647 1.002 3.851 1.00 96.69 108 ILE A O 1
ATOM 891 N N . LYS A 1 109 ? -11.724 0.756 1.607 1.00 94.38 109 LYS A N 1
ATOM 892 C CA . LYS A 1 109 ? -10.826 1.882 1.284 1.00 94.38 109 LYS A CA 1
ATOM 893 C C . LYS A 1 109 ? -11.357 3.195 1.853 1.00 94.38 109 LYS A C 1
ATOM 895 O O . LYS A 1 109 ? -10.634 3.881 2.573 1.00 94.38 109 LYS A O 1
ATOM 900 N N . ILE A 1 110 ? -12.630 3.506 1.598 1.00 96.62 110 ILE A N 1
ATOM 901 C CA . ILE A 1 110 ? -13.284 4.722 2.102 1.00 96.62 110 ILE A CA 1
ATOM 902 C C . ILE A 1 110 ? -13.229 4.769 3.631 1.00 96.62 110 ILE A C 1
ATOM 904 O O . ILE A 1 110 ? -12.863 5.792 4.204 1.00 96.62 110 ILE A O 1
ATOM 908 N N . LYS A 1 111 ? -13.534 3.660 4.315 1.00 96.50 111 LYS A N 1
ATOM 909 C CA . LYS A 1 111 ? -13.488 3.600 5.785 1.00 96.50 111 LYS A CA 1
ATOM 910 C C . LYS A 1 111 ? -12.086 3.823 6.348 1.00 96.50 111 LYS A C 1
ATOM 912 O O . LYS A 1 111 ? -11.936 4.533 7.342 1.00 96.50 111 LYS A O 1
ATOM 917 N N . LEU A 1 112 ? -11.063 3.240 5.725 1.00 95.31 112 LEU A N 1
ATOM 918 C CA . LEU A 1 112 ? -9.674 3.457 6.126 1.00 95.31 112 LEU 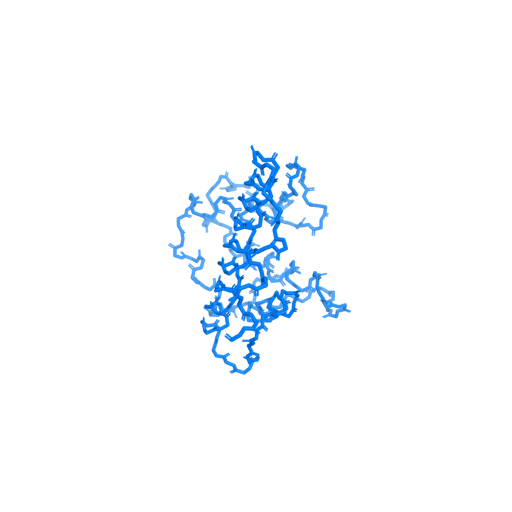A CA 1
ATOM 919 C C . LEU A 1 112 ? -9.251 4.916 5.903 1.00 95.31 112 LEU A C 1
ATOM 921 O O . LEU A 1 112 ? -8.639 5.518 6.784 1.00 95.31 112 LEU A O 1
ATOM 925 N N . PHE A 1 113 ? -9.620 5.501 4.763 1.00 95.19 113 PHE A N 1
ATOM 926 C CA . PHE A 1 113 ? -9.347 6.903 4.458 1.00 95.19 113 PHE A CA 1
ATOM 927 C C . PHE A 1 113 ? -10.012 7.850 5.466 1.00 95.19 113 PHE A C 1
ATOM 929 O O . PHE A 1 113 ? -9.341 8.717 6.024 1.00 95.19 113 PHE A O 1
ATOM 936 N N . MET A 1 114 ? -11.290 7.627 5.791 1.00 95.81 114 MET A N 1
ATOM 937 C CA . MET A 1 114 ? -11.994 8.395 6.825 1.00 95.81 114 MET A CA 1
ATOM 938 C C . MET A 1 114 ? -11.291 8.298 8.181 1.00 95.81 114 MET A C 1
ATOM 940 O O . MET A 1 114 ? -11.091 9.317 8.838 1.00 95.81 114 MET A O 1
ATOM 944 N N . LYS A 1 115 ? -10.801 7.111 8.567 1.00 95.06 115 LYS A N 1
ATOM 945 C CA . LYS A 1 115 ? -10.043 6.952 9.816 1.00 95.06 115 LYS A CA 1
ATOM 946 C C . LYS A 1 115 ? -8.750 7.773 9.837 1.00 95.06 115 LYS A C 1
ATOM 948 O O . LYS A 1 115 ? -8.380 8.317 10.882 1.00 95.06 115 LYS A O 1
ATOM 953 N N . ILE A 1 116 ? -8.047 7.852 8.707 1.00 91.81 116 ILE A N 1
ATOM 954 C CA . ILE A 1 116 ? -6.833 8.668 8.562 1.00 91.81 116 ILE A CA 1
ATOM 955 C C . ILE A 1 116 ? -7.178 10.155 8.703 1.00 91.81 116 ILE A C 1
ATOM 957 O O . ILE A 1 116 ? -6.470 10.869 9.419 1.00 91.81 116 ILE A O 1
ATOM 961 N N . LEU A 1 117 ? -8.273 10.609 8.084 1.00 92.56 117 LEU A N 1
ATOM 962 C CA . LEU A 1 117 ? -8.751 11.991 8.189 1.00 92.56 117 LEU A CA 1
ATOM 963 C C . LEU A 1 117 ? -9.116 12.359 9.630 1.00 92.56 117 LEU A C 1
ATOM 965 O O . LEU A 1 117 ? -8.581 13.334 10.151 1.00 92.56 117 LEU A O 1
ATOM 969 N N . GLU A 1 118 ? -9.940 11.547 10.297 1.00 91.69 118 GLU A N 1
ATOM 970 C CA . GLU A 1 118 ? -10.301 11.720 11.713 1.00 91.69 118 GLU A CA 1
ATOM 971 C C . GLU A 1 118 ? -9.049 11.841 12.592 1.00 91.69 118 GLU A C 1
ATOM 973 O O . GLU A 1 118 ? -8.877 12.809 13.327 1.00 91.69 118 GLU A O 1
ATOM 978 N N . THR A 1 119 ? -8.108 10.903 12.441 1.00 90.31 119 THR A N 1
ATOM 979 C CA . THR A 1 119 ? -6.859 10.888 13.220 1.00 90.31 119 THR A CA 1
ATOM 980 C C . THR A 1 119 ? -5.999 12.130 12.964 1.00 90.31 119 THR A C 1
ATOM 982 O O . THR A 1 119 ? -5.272 12.581 13.851 1.00 90.31 119 THR A O 1
ATOM 985 N N . SER A 1 120 ? -6.032 12.665 11.744 1.00 88.12 120 SER A N 1
ATOM 986 C CA . SER A 1 120 ? -5.279 13.867 11.376 1.00 88.12 120 SER A CA 1
ATOM 987 C C . SER A 1 120 ? -5.899 15.116 12.003 1.00 88.12 120 SER A C 1
ATOM 989 O O . SER A 1 120 ? -5.173 15.926 12.577 1.00 88.12 120 SER A O 1
ATOM 991 N N . LEU A 1 121 ? -7.230 15.231 11.974 1.00 86.75 121 LEU A N 1
ATOM 992 C CA . LEU A 1 121 ? -7.977 16.328 12.597 1.00 86.75 121 LEU A CA 1
ATOM 993 C C . LEU A 1 121 ? -7.835 16.329 14.127 1.00 86.75 121 LEU A C 1
ATOM 995 O O . LEU A 1 121 ? -7.566 17.375 14.717 1.00 86.75 121 LEU A O 1
ATOM 999 N N . ASP A 1 122 ? -7.917 15.163 14.770 1.00 86.56 122 ASP A N 1
ATOM 1000 C CA . ASP A 1 122 ? -7.748 15.041 16.224 1.00 86.56 122 ASP A CA 1
ATOM 1001 C C . ASP A 1 122 ? -6.364 15.516 16.691 1.00 86.56 122 ASP A C 1
ATOM 1003 O O . ASP A 1 122 ? -6.235 16.176 17.726 1.00 86.56 122 ASP A O 1
ATOM 1007 N N . LYS A 1 123 ? -5.311 15.213 15.920 1.00 82.31 123 LYS A N 1
ATOM 1008 C CA . LYS A 1 123 ? -3.940 15.655 16.226 1.00 82.31 123 LYS A CA 1
ATOM 1009 C C . LYS A 1 123 ? -3.776 17.168 16.122 1.00 82.31 123 LYS A C 1
ATOM 1011 O O . LYS A 1 123 ? -3.077 17.740 16.957 1.00 82.31 123 LYS A O 1
ATOM 1016 N N . ILE A 1 124 ? -4.408 17.795 15.129 1.00 77.12 124 ILE A N 1
ATOM 1017 C CA . ILE A 1 124 ? -4.402 19.256 14.962 1.00 77.12 124 ILE A CA 1
ATOM 1018 C C . ILE A 1 124 ? -5.062 19.906 16.181 1.00 77.12 124 ILE A C 1
ATOM 1020 O O . ILE A 1 124 ? -4.427 20.703 16.870 1.00 77.12 124 ILE A O 1
ATOM 1024 N N . ASN A 1 125 ? -6.270 19.459 16.539 1.00 74.50 125 ASN A N 1
ATOM 1025 C CA . ASN A 1 125 ? -7.000 19.993 17.689 1.00 74.50 125 ASN A CA 1
ATOM 1026 C C . ASN A 1 125 ? -6.205 19.864 19.001 1.00 74.50 125 ASN A C 1
ATOM 1028 O O . ASN A 1 125 ? -6.150 20.804 19.791 1.00 74.50 125 ASN A O 1
ATOM 1032 N N . GLN A 1 126 ? -5.544 18.728 19.245 1.00 70.19 126 GLN A N 1
ATOM 1033 C CA . GLN A 1 126 ? -4.721 18.541 20.449 1.00 70.19 126 GLN A CA 1
ATOM 1034 C C . GLN A 1 126 ? -3.471 19.434 20.479 1.00 70.19 126 GLN A C 1
ATOM 1036 O O . GLN A 1 126 ? -3.074 19.883 21.558 1.00 70.19 126 GLN A O 1
ATOM 1041 N N . GLY A 1 127 ? -2.832 19.666 19.328 1.00 65.06 127 GLY A N 1
ATOM 1042 C CA . GLY A 1 127 ? -1.675 20.555 19.208 1.00 65.06 127 GLY A CA 1
ATOM 1043 C C . GLY A 1 127 ? -2.042 22.002 19.526 1.00 65.06 127 GLY A C 1
ATOM 1044 O O . GLY A 1 127 ? -1.392 22.636 20.361 1.00 65.06 127 GLY A O 1
ATOM 1045 N N . ASP A 1 128 ? -3.145 22.474 18.951 1.00 66.19 128 ASP A N 1
ATOM 1046 C CA . ASP A 1 128 ? -3.626 23.842 19.133 1.00 66.19 128 ASP A CA 1
ATOM 1047 C C . ASP A 1 128 ? -4.142 24.081 20.556 1.00 66.19 128 ASP A C 1
ATOM 1049 O O . ASP A 1 128 ? -3.801 25.087 21.176 1.00 66.19 128 ASP A O 1
ATOM 1053 N N . ILE A 1 129 ? -4.870 23.124 21.145 1.00 62.00 129 ILE A N 1
ATOM 1054 C CA . ILE A 1 129 ? -5.314 23.212 22.547 1.00 62.00 129 ILE A CA 1
ATOM 1055 C C . ILE A 1 129 ? -4.116 23.273 23.505 1.00 62.00 129 ILE A C 1
ATOM 1057 O O . ILE A 1 129 ? -4.137 24.057 24.456 1.00 62.00 129 ILE A O 1
ATOM 1061 N N . LYS A 1 130 ? -3.043 22.503 23.264 1.00 62.25 130 LYS A N 1
ATOM 1062 C CA . LYS A 1 130 ? -1.823 22.573 24.089 1.00 62.25 130 LYS A CA 1
ATOM 1063 C C . LYS A 1 130 ? -1.154 23.941 23.991 1.00 62.25 130 LYS A C 1
ATOM 1065 O O . LYS A 1 130 ? -0.832 24.519 25.028 1.00 62.25 130 LYS A O 1
ATOM 1070 N N . ILE A 1 131 ? -1.015 24.489 22.785 1.00 63.84 131 ILE A N 1
ATOM 1071 C CA . ILE A 1 131 ? -0.430 25.821 22.565 1.00 63.84 131 ILE A CA 1
ATOM 1072 C C . ILE A 1 131 ? -1.290 26.909 23.221 1.00 63.84 131 ILE A C 1
ATOM 1074 O O . ILE A 1 131 ? -0.762 27.803 23.884 1.00 63.84 131 ILE A O 1
ATOM 1078 N N . ILE A 1 132 ? -2.617 26.818 23.117 1.00 59.59 132 ILE A N 1
ATOM 1079 C CA . ILE A 1 132 ? -3.549 27.763 23.749 1.00 59.59 132 ILE A CA 1
ATOM 1080 C C . ILE A 1 132 ? -3.480 27.662 25.282 1.00 59.59 132 ILE A C 1
ATOM 1082 O O . ILE A 1 132 ? -3.413 28.691 25.952 1.00 59.59 132 ILE A O 1
ATOM 1086 N N . SER A 1 133 ? -3.412 26.448 25.841 1.00 59.62 133 SER A N 1
ATOM 1087 C CA . SER A 1 133 ? -3.287 26.232 27.293 1.00 59.62 133 SER A CA 1
ATOM 1088 C C . SER A 1 133 ? -1.967 26.742 27.886 1.00 59.62 133 SER A C 1
ATOM 1090 O O . SER A 1 133 ? -1.928 27.151 29.042 1.00 59.62 133 SER A O 1
ATOM 1092 N N . GLN A 1 134 ? -0.885 26.729 27.101 1.00 59.16 134 GLN A N 1
ATOM 1093 C CA . GLN A 1 134 ? 0.440 27.185 27.530 1.00 59.16 134 GLN A CA 1
ATOM 1094 C C . GLN A 1 134 ? 0.653 28.690 27.307 1.00 59.16 134 GLN A C 1
ATOM 1096 O O . GLN A 1 134 ? 1.391 29.318 28.061 1.00 59.16 134 GLN A O 1
ATOM 1101 N N . SER A 1 135 ? 0.016 29.280 26.289 1.00 54.31 135 SER A N 1
ATOM 1102 C CA . SER A 1 135 ? 0.200 30.693 25.909 1.00 54.31 135 SER A CA 1
ATOM 1103 C C . SER A 1 135 ? -0.674 31.678 26.689 1.00 54.31 135 SER A C 1
ATOM 1105 O O . SER A 1 135 ? -0.355 32.866 26.751 1.00 54.31 135 SER A O 1
ATOM 1107 N N . LYS A 1 136 ? -1.750 31.218 27.330 1.00 53.88 136 LYS A N 1
ATOM 1108 C CA . LYS A 1 136 ? -2.530 32.007 28.290 1.00 53.88 136 LYS A CA 1
ATOM 1109 C C . LYS A 1 136 ? -2.818 31.118 29.488 1.00 53.88 136 LYS A C 1
ATOM 1111 O O . LYS A 1 136 ? -3.333 30.028 29.291 1.00 53.88 136 LYS A O 1
ATOM 1116 N N . GLY A 1 137 ? -2.510 31.578 30.705 1.00 54.00 137 GLY A N 1
ATOM 1117 C CA . GLY A 1 137 ? -2.764 30.884 31.980 1.00 54.00 137 GLY A CA 1
ATOM 1118 C C . GLY A 1 137 ? -4.253 30.655 32.280 1.00 54.00 137 GLY A C 1
ATOM 1119 O O . GLY A 1 137 ? -4.779 31.136 33.279 1.00 54.00 137 GLY A O 1
ATOM 1120 N N . ILE A 1 138 ? -4.945 29.957 31.385 1.00 56.94 138 ILE A N 1
ATOM 1121 C CA . ILE A 1 138 ? -6.365 29.647 31.423 1.00 56.94 138 ILE A CA 1
ATOM 1122 C C . ILE A 1 138 ? -6.503 28.294 32.112 1.00 56.94 138 ILE A C 1
ATOM 1124 O O . ILE A 1 138 ? -6.030 27.269 31.624 1.00 56.94 138 ILE A O 1
ATOM 1128 N N . ASN A 1 139 ? -7.158 28.299 33.270 1.00 55.38 139 ASN A N 1
ATOM 1129 C CA . ASN A 1 139 ? -7.462 27.092 34.022 1.00 55.38 139 ASN A CA 1
ATOM 1130 C C . ASN A 1 139 ? -8.578 26.309 33.310 1.00 55.38 139 ASN A C 1
ATOM 1132 O O . ASN A 1 139 ? -9.748 26.667 33.386 1.00 55.38 139 ASN A O 1
ATOM 1136 N N . ILE A 1 140 ? -8.201 25.239 32.612 1.00 57.09 140 ILE A N 1
ATOM 1137 C CA . ILE A 1 140 ? -9.074 24.422 31.750 1.00 57.09 140 ILE A CA 1
ATOM 1138 C C . ILE A 1 140 ? -10.242 23.786 32.539 1.00 57.09 140 ILE A C 1
ATOM 1140 O O . ILE A 1 140 ? -11.300 23.509 31.970 1.00 57.09 140 ILE A O 1
ATOM 1144 N N . ASN A 1 141 ? -10.106 23.636 33.864 1.00 56.75 141 ASN A N 1
ATOM 1145 C CA . ASN A 1 141 ? -11.152 23.083 34.731 1.00 56.75 141 ASN A CA 1
ATOM 1146 C C . ASN A 1 141 ? -12.434 23.936 34.764 1.00 56.75 141 ASN A C 1
ATOM 1148 O O . ASN A 1 141 ? -13.509 23.392 35.000 1.00 56.75 141 ASN A O 1
ATOM 1152 N N . SER A 1 142 ? -12.360 25.248 34.499 1.00 55.06 142 SER A N 1
ATOM 1153 C CA . SER A 1 142 ? -13.558 26.105 34.455 1.00 55.06 142 SER A CA 1
ATOM 1154 C C . SER A 1 142 ? -14.360 25.968 33.157 1.00 55.06 142 SER A C 1
ATOM 1156 O O . SER A 1 142 ? -15.546 26.284 33.147 1.00 55.06 142 SER A O 1
ATOM 1158 N N . ILE A 1 143 ? -13.738 25.484 32.077 1.00 55.28 143 ILE A N 1
ATOM 1159 C CA . ILE A 1 143 ? -14.382 25.320 30.765 1.00 55.28 143 ILE A CA 1
ATOM 1160 C C . ILE A 1 143 ? -15.070 23.954 30.678 1.00 55.28 143 ILE A C 1
ATOM 1162 O O . ILE A 1 143 ? -16.187 23.857 30.179 1.00 55.28 143 ILE A O 1
ATOM 1166 N N . LEU A 1 144 ? -14.444 22.901 31.211 1.00 53.53 144 LEU A N 1
ATOM 1167 C CA . LEU A 1 144 ? -15.008 21.546 31.182 1.00 53.53 144 LEU A CA 1
ATOM 1168 C C . LEU A 1 144 ? -16.166 21.356 32.178 1.00 53.53 144 LEU A C 1
ATOM 1170 O O . LEU A 1 144 ? -17.105 20.628 31.876 1.00 53.53 144 LEU A O 1
ATOM 1174 N N . GLY A 1 145 ? -16.177 22.084 33.302 1.00 49.03 145 GLY A N 1
ATOM 1175 C CA . GLY A 1 145 ? -17.296 22.074 34.259 1.00 49.03 145 GLY A CA 1
ATOM 1176 C C . GLY A 1 145 ? -18.594 22.727 33.753 1.00 49.03 145 GLY A C 1
ATOM 1177 O O . GLY A 1 145 ? -19.616 22.654 34.431 1.00 49.03 145 GLY A O 1
ATOM 1178 N N . GLY A 1 146 ? -18.570 23.369 32.578 1.00 49.44 146 GLY A N 1
ATOM 1179 C CA . GLY A 1 146 ? -19.748 23.963 31.934 1.00 49.44 146 GLY A CA 1
ATOM 1180 C C . GLY A 1 146 ? -20.542 23.007 31.035 1.00 49.44 146 GLY A C 1
ATOM 1181 O O . GLY A 1 146 ? -21.631 23.374 30.608 1.00 49.44 146 GLY A O 1
ATOM 1182 N N . PHE A 1 147 ? -20.021 21.806 30.755 1.00 47.34 147 PHE A N 1
ATOM 1183 C CA . PHE A 1 147 ? -20.660 20.808 29.881 1.00 47.34 147 PHE A CA 1
ATOM 1184 C C . PHE A 1 147 ? -21.287 19.621 30.640 1.00 47.34 147 PHE A C 1
ATOM 1186 O O . PHE A 1 147 ? -21.866 18.742 30.010 1.00 47.34 147 PHE A O 1
ATOM 1193 N N . GLU A 1 148 ? -21.208 19.598 31.977 1.00 45.78 148 GLU A N 1
ATOM 1194 C CA . GLU A 1 148 ? -21.844 18.580 32.840 1.00 45.78 148 GLU A CA 1
ATOM 1195 C C . GLU A 1 148 ? -23.136 19.075 33.531 1.00 45.78 148 GLU A C 1
ATOM 1197 O O . GLU A 1 148 ? -23.470 18.633 34.631 1.00 45.78 148 GLU A O 1
ATOM 1202 N N . LYS A 1 149 ? -23.896 19.986 32.909 1.00 38.72 149 LYS A N 1
ATOM 1203 C CA . LYS A 1 149 ? -25.254 20.334 33.363 1.00 38.72 149 LYS A CA 1
ATOM 1204 C C . LYS A 1 149 ? -26.280 20.245 32.249 1.00 38.72 149 LYS A C 1
ATOM 1206 O O . LYS A 1 149 ? -25.986 20.755 31.149 1.00 38.72 149 LYS A O 1
#